Protein AF-A0A514M940-F1 (afdb_monomer)

pLDDT: mean 94.0, std 4.69, range [69.62, 97.94]

InterPro domains:
  IPR008921 DNA polymerase III, clamp loader complex, gamma/delta/delta subunit, C-terminal [SSF48019] (1-68)

Solvent-accessible surface area (backbone atoms only — not comparable to full-atom values): 4051 Å² total; per-residue (Å²): 139,54,74,71,60,52,53,56,50,50,53,52,52,49,55,43,48,75,70,70,46,57,66,68,58,52,52,53,52,50,50,60,60,47,58,76,74,50,57,76,78,55,43,58,56,52,51,52,51,51,53,53,34,55,53,53,40,73,73,76,51,71,56,66,78,56,72,108

Radius of gyration: 12.36 Å; Cα contacts (8 Å, |Δi|>4): 34; chains: 1; bounding box: 30×24×30 Å

Nearest PDB structures (foldseek):
  8ui8-assembly1_E  TM=9.829E-01  e=9.633E-05  Homo sapiens
  7z6h-assembly1_E  TM=9.624E-01  e=3.712E-04  Homo sapiens
  3u61-assembly1_E  TM=8.908E-01  e=4.141E+00  Tequatrovirus T4
  3u61-assembly1_B  TM=8.905E-01  e=5.627E+00  Tequatrovirus T4

Structure (mmCIF, N/CA/C/O backbone):
data_AF-A0A514M940-F1
#
_entry.id   AF-A0A514M940-F1
#
loop_
_atom_site.group_PDB
_atom_site.id
_atom_site.type_symbol
_atom_site.label_atom_id
_atom_site.label_alt_id
_atom_site.label_comp_id
_atom_site.label_asym_id
_atom_site.label_entity_id
_atom_site.label_seq_id
_atom_site.pdbx_PDB_ins_code
_atom_site.Cartn_x
_atom_site.Cartn_y
_atom_site.Cartn_z
_atom_site.occupancy
_atom_site.B_iso_or_equiv
_atom_site.auth_seq_id
_atom_site.auth_comp_id
_atom_site.auth_asym_id
_atom_site.auth_atom_id
_atom_site.pdbx_PDB_model_num
ATOM 1 N N . GLN A 1 1 ? 6.311 7.247 -12.805 1.00 69.62 1 GLN A N 1
ATOM 2 C CA . GLN A 1 1 ? 5.185 7.367 -11.846 1.00 69.62 1 GLN A CA 1
ATOM 3 C C . GLN A 1 1 ? 4.714 8.830 -11.816 1.00 69.62 1 GLN A C 1
ATOM 5 O O . GLN A 1 1 ? 5.521 9.675 -12.170 1.00 69.62 1 GLN A O 1
ATOM 10 N N . SER A 1 2 ? 3.461 9.165 -11.465 1.00 90.56 2 SER A N 1
ATOM 11 C CA . SER A 1 2 ? 3.024 10.576 -11.337 1.00 90.56 2 SER A CA 1
ATOM 12 C C . SER A 1 2 ? 2.147 10.806 -10.097 1.00 90.56 2 SER A C 1
ATOM 14 O O . SER A 1 2 ? 1.396 9.894 -9.734 1.00 90.56 2 SER A O 1
ATOM 16 N N . PRO A 1 3 ? 2.168 12.010 -9.481 1.00 92.38 3 PRO A N 1
ATOM 17 C CA . PRO A 1 3 ? 1.373 12.310 -8.283 1.00 92.38 3 PRO A CA 1
ATOM 18 C C . PRO A 1 3 ? -0.127 12.057 -8.469 1.00 92.38 3 PRO A C 1
ATOM 20 O O . PRO A 1 3 ? -0.785 11.501 -7.595 1.00 92.38 3 PRO A O 1
ATOM 23 N N . LYS A 1 4 ? -0.664 12.379 -9.654 1.00 94.25 4 LYS A N 1
ATOM 24 C CA . LYS A 1 4 ? -2.074 12.138 -9.997 1.00 94.25 4 LYS A CA 1
ATOM 25 C C . LYS A 1 4 ? -2.436 10.650 -9.961 1.00 94.25 4 LYS A C 1
ATOM 27 O O . LYS A 1 4 ? -3.489 10.295 -9.445 1.00 94.25 4 LYS A O 1
ATOM 32 N N . ARG A 1 5 ? -1.572 9.776 -10.494 1.00 93.75 5 ARG A N 1
ATOM 33 C CA . ARG A 1 5 ? -1.815 8.323 -10.481 1.00 93.75 5 ARG A CA 1
ATOM 34 C C . ARG A 1 5 ? -1.736 7.758 -9.066 1.00 93.75 5 ARG A C 1
ATOM 36 O O . ARG A 1 5 ? -2.577 6.940 -8.716 1.00 93.75 5 ARG A O 1
ATOM 43 N N . LEU A 1 6 ? -0.772 8.216 -8.267 1.00 92.75 6 LEU A N 1
ATOM 44 C CA . LEU A 1 6 ? -0.653 7.840 -6.856 1.00 92.75 6 LEU A CA 1
ATOM 45 C C . LEU A 1 6 ? -1.899 8.226 -6.057 1.00 92.75 6 LEU A C 1
ATOM 47 O O . LEU A 1 6 ? -2.460 7.391 -5.356 1.00 92.75 6 LEU A O 1
ATOM 51 N N . TYR A 1 7 ? -2.404 9.445 -6.252 1.00 94.00 7 TYR A N 1
ATOM 52 C CA . TYR A 1 7 ? -3.645 9.890 -5.622 1.00 94.00 7 TYR A CA 1
ATOM 53 C C . TYR A 1 7 ? -4.832 8.977 -5.970 1.00 94.00 7 TYR A C 1
ATOM 55 O O . TYR A 1 7 ? -5.572 8.559 -5.082 1.00 94.00 7 TYR A O 1
ATOM 63 N N . SER A 1 8 ? -4.977 8.590 -7.242 1.00 95.50 8 SER A N 1
ATOM 64 C CA . SER A 1 8 ? -6.019 7.643 -7.657 1.00 95.50 8 SER A CA 1
ATOM 65 C C . SER A 1 8 ? -5.848 6.245 -7.048 1.00 95.50 8 SER A C 1
ATOM 67 O O . SER A 1 8 ? -6.841 5.581 -6.767 1.00 95.50 8 SER A O 1
ATOM 69 N N . VAL A 1 9 ? -4.614 5.777 -6.835 1.00 95.81 9 VAL A N 1
ATOM 70 C CA . VAL A 1 9 ? -4.347 4.496 -6.155 1.00 95.81 9 VAL A CA 1
ATOM 71 C C . VAL A 1 9 ? -4.725 4.583 -4.677 1.00 95.81 9 VAL A C 1
ATOM 73 O O . VAL A 1 9 ? -5.448 3.716 -4.189 1.00 95.81 9 VAL A O 1
ATOM 76 N N . ARG A 1 10 ? -4.341 5.667 -3.992 1.00 95.88 10 ARG A N 1
ATOM 77 C CA . ARG A 1 10 ? -4.734 5.933 -2.602 1.00 95.88 10 ARG A CA 1
ATOM 78 C C . ARG A 1 10 ? -6.257 5.906 -2.432 1.00 95.88 10 ARG A C 1
ATOM 80 O O . ARG A 1 10 ? -6.747 5.303 -1.483 1.00 95.88 10 ARG A O 1
ATOM 87 N N . GLN A 1 11 ? -7.015 6.501 -3.359 1.00 97.00 11 GLN A N 1
ATOM 88 C CA . GLN A 1 11 ? -8.484 6.452 -3.325 1.00 97.00 11 GLN A CA 1
ATOM 89 C C . GLN A 1 11 ? -9.027 5.015 -3.369 1.00 97.00 11 GLN A C 1
ATOM 91 O O . GLN A 1 11 ? -9.923 4.685 -2.597 1.00 97.00 11 GLN A O 1
ATOM 96 N N . LYS A 1 12 ? -8.447 4.141 -4.202 1.00 97.06 12 LYS A N 1
ATOM 97 C CA . LYS A 1 12 ? -8.836 2.721 -4.265 1.00 97.06 12 LYS A CA 1
ATOM 98 C C . LYS A 1 12 ? -8.510 1.973 -2.976 1.00 97.06 12 LYS A C 1
ATOM 100 O O . LYS A 1 12 ? -9.301 1.148 -2.536 1.00 97.06 12 LYS A O 1
ATOM 105 N N . PHE A 1 13 ? -7.372 2.259 -2.344 1.00 97.25 13 PHE A N 1
ATOM 106 C CA . PHE A 1 13 ? -7.071 1.674 -1.037 1.00 97.25 13 PHE A CA 1
ATOM 107 C C . PHE A 1 13 ? -8.070 2.123 0.027 1.00 97.25 13 PHE A C 1
ATOM 109 O O . PHE A 1 13 ? -8.543 1.284 0.786 1.00 97.25 13 PHE A O 1
ATOM 116 N N . TYR A 1 14 ? -8.456 3.402 0.049 1.00 97.00 14 TYR A N 1
ATOM 117 C CA . TYR A 1 14 ? -9.511 3.865 0.950 1.00 97.00 14 TYR A CA 1
ATOM 118 C C . TYR A 1 14 ? -10.840 3.153 0.712 1.00 97.00 14 TYR A C 1
ATOM 120 O O . TYR A 1 14 ? -11.458 2.723 1.679 1.00 97.00 14 TYR A O 1
ATOM 128 N N . GLU A 1 15 ? -11.259 2.987 -0.542 1.00 97.88 15 GLU A N 1
ATOM 129 C CA . GLU A 1 15 ? -12.481 2.253 -0.883 1.00 97.88 15 GLU A CA 1
ATOM 130 C C . GLU A 1 15 ? -12.459 0.827 -0.313 1.00 97.88 15 GLU A C 1
ATOM 132 O O . GLU A 1 15 ? -13.408 0.406 0.346 1.00 97.88 15 GLU A O 1
ATOM 137 N N . LEU A 1 16 ? -11.354 0.097 -0.488 1.00 97.94 16 LEU A N 1
ATOM 138 C CA . LEU A 1 16 ? -11.214 -1.263 0.039 1.00 97.94 16 LEU A CA 1
ATOM 139 C C . LEU A 1 16 ? -11.221 -1.296 1.577 1.00 97.94 16 LEU A C 1
ATOM 141 O O . LEU A 1 16 ? -11.894 -2.136 2.172 1.00 97.94 16 LEU A O 1
ATOM 145 N N . LEU A 1 17 ? -10.503 -0.373 2.224 1.00 96.19 17 LEU A N 1
ATOM 146 C CA . LEU A 1 17 ? -10.419 -0.295 3.686 1.00 96.19 17 LEU A CA 1
ATOM 147 C C . LEU A 1 17 ? -11.762 0.083 4.328 1.00 96.19 17 LEU A C 1
ATOM 149 O O . LEU A 1 17 ? -12.124 -0.484 5.355 1.00 96.19 17 LEU A O 1
ATOM 153 N N . VAL A 1 18 ? -12.511 1.014 3.726 1.00 97.12 18 VAL A N 1
ATOM 154 C CA . VAL A 1 18 ? -13.851 1.418 4.196 1.00 97.12 18 VAL A CA 1
ATOM 155 C C . VAL A 1 18 ? -14.846 0.262 4.094 1.00 97.12 18 VAL A C 1
ATOM 157 O O . VAL A 1 18 ? -15.710 0.129 4.953 1.00 97.12 18 VAL A O 1
ATOM 160 N N . ASN A 1 19 ? -14.684 -0.620 3.105 1.00 97.75 19 ASN A N 1
ATOM 161 C CA . ASN A 1 19 ? -15.455 -1.860 2.973 1.00 97.75 19 ASN A CA 1
ATOM 162 C C . ASN A 1 19 ? -14.944 -3.002 3.877 1.00 97.75 19 ASN A C 1
ATOM 164 O O . ASN A 1 19 ? -15.252 -4.169 3.637 1.00 97.75 19 ASN A O 1
ATOM 168 N N . CYS A 1 20 ? -14.162 -2.684 4.914 1.00 96.06 20 CYS A N 1
ATOM 169 C CA . CYS A 1 20 ? -13.655 -3.627 5.913 1.00 96.06 20 CYS A CA 1
ATOM 170 C C . CYS A 1 20 ? -12.807 -4.773 5.335 1.00 96.06 20 CYS A C 1
ATOM 172 O O . CYS A 1 20 ? -12.729 -5.849 5.930 1.00 96.06 20 CYS A O 1
ATOM 174 N N . ILE A 1 21 ? -12.150 -4.565 4.191 1.00 97.62 21 ILE A N 1
ATOM 175 C CA . ILE A 1 21 ? -11.231 -5.560 3.635 1.00 97.62 21 ILE A CA 1
ATOM 176 C C . ILE A 1 21 ? -9.905 -5.481 4.409 1.00 97.62 21 ILE A C 1
ATOM 178 O O . ILE A 1 21 ? -9.300 -4.405 4.456 1.00 97.62 21 ILE A O 1
ATOM 182 N N . PRO A 1 22 ? -9.410 -6.596 4.986 1.00 95.69 22 PRO A N 1
ATOM 183 C CA . PRO A 1 22 ? -8.161 -6.591 5.737 1.00 95.69 22 PRO A CA 1
ATOM 184 C C . PRO A 1 22 ? -6.981 -6.123 4.875 1.00 95.69 22 PRO A C 1
ATOM 186 O O . PRO A 1 22 ? -6.809 -6.612 3.750 1.00 95.69 22 PRO A O 1
ATOM 189 N N . PRO A 1 23 ? -6.135 -5.212 5.373 1.00 95.38 23 PRO A N 1
ATOM 190 C CA . PRO A 1 23 ? -5.074 -4.608 4.576 1.00 95.38 23 PRO A CA 1
ATOM 191 C C . PRO A 1 23 ? -3.985 -5.613 4.165 1.00 95.38 23 PRO A C 1
ATOM 193 O O . PRO A 1 23 ? -3.417 -5.494 3.079 1.00 95.38 23 PRO A O 1
ATOM 196 N N . GLU A 1 24 ? -3.760 -6.675 4.942 1.00 95.06 24 GLU A N 1
ATOM 197 C CA . GLU A 1 24 ? -2.870 -7.780 4.575 1.00 95.06 24 GLU A CA 1
ATOM 198 C C . GLU A 1 24 ? -3.400 -8.542 3.354 1.00 95.06 24 GLU A C 1
ATOM 200 O O . GLU A 1 24 ? -2.622 -8.990 2.511 1.00 95.06 24 GLU A O 1
ATOM 205 N N . SER A 1 25 ? -4.726 -8.671 3.235 1.00 96.44 25 SER A N 1
ATOM 206 C CA . SER A 1 25 ? -5.366 -9.306 2.076 1.00 96.44 25 SER A CA 1
ATOM 207 C C . SER A 1 25 ? -5.229 -8.436 0.828 1.00 96.44 25 SER A C 1
ATOM 209 O O . SER A 1 2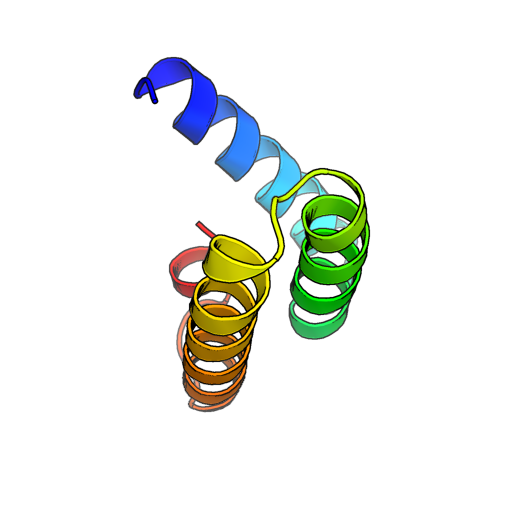5 ? -4.929 -8.958 -0.247 1.00 96.44 25 SER A O 1
ATOM 211 N N . ILE A 1 26 ? -5.376 -7.113 0.975 1.00 97.12 26 ILE A N 1
ATOM 212 C CA . ILE A 1 26 ? -5.145 -6.142 -0.104 1.00 97.12 26 ILE A CA 1
ATOM 213 C C . ILE A 1 26 ? -3.706 -6.266 -0.614 1.00 97.12 26 ILE A C 1
ATOM 215 O O . ILE A 1 26 ? -3.495 -6.463 -1.812 1.00 97.12 26 ILE A O 1
ATOM 219 N N . LEU A 1 27 ? -2.722 -6.214 0.291 1.00 96.94 27 LEU A N 1
ATOM 220 C CA . LEU A 1 27 ? -1.302 -6.269 -0.056 1.00 96.94 27 LEU A CA 1
ATOM 221 C C . LEU A 1 27 ? -0.922 -7.599 -0.722 1.00 96.94 27 LEU A C 1
ATOM 223 O O . LEU A 1 27 ? -0.278 -7.597 -1.769 1.00 96.94 27 LEU A O 1
ATOM 227 N N . LYS A 1 28 ? -1.378 -8.736 -0.177 1.00 96.69 28 LYS A N 1
ATOM 228 C CA . LYS A 1 28 ? -1.138 -10.069 -0.762 1.00 96.69 28 LYS A CA 1
ATOM 229 C C . LYS A 1 28 ? -1.740 -10.203 -2.154 1.00 96.69 28 LYS A C 1
ATOM 231 O O . LYS A 1 28 ? -1.088 -10.726 -3.059 1.00 96.69 28 LYS A O 1
ATOM 236 N N . LYS A 1 29 ? -2.971 -9.720 -2.348 1.00 97.81 29 LYS A N 1
ATOM 237 C CA . LYS A 1 29 ? -3.635 -9.789 -3.651 1.00 97.81 29 LYS A CA 1
ATOM 238 C C . LYS A 1 29 ? -2.954 -8.881 -4.671 1.00 97.81 29 LYS A C 1
ATOM 240 O O . LYS A 1 29 ? -2.739 -9.310 -5.801 1.00 97.81 29 LYS A O 1
ATOM 245 N N . LEU A 1 30 ? -2.568 -7.670 -4.270 1.00 96.81 30 LEU A N 1
ATOM 246 C CA . LEU A 1 30 ? -1.824 -6.744 -5.118 1.00 96.81 30 LEU A CA 1
ATOM 247 C C . LEU A 1 30 ? -0.474 -7.336 -5.537 1.00 96.81 30 LEU A C 1
ATOM 249 O O . LEU A 1 30 ? -0.172 -7.358 -6.728 1.00 96.81 30 LEU A O 1
ATOM 253 N N . LEU A 1 31 ? 0.291 -7.880 -4.586 1.00 97.12 31 LEU A N 1
ATOM 254 C CA . LEU A 1 31 ? 1.555 -8.565 -4.854 1.00 97.12 31 LEU A CA 1
ATOM 255 C C . LEU A 1 31 ? 1.366 -9.691 -5.878 1.00 97.12 31 LEU A C 1
ATOM 257 O O . LEU A 1 31 ? 2.071 -9.729 -6.882 1.00 97.12 31 LEU A O 1
ATOM 261 N N . ALA A 1 32 ? 0.377 -10.566 -5.676 1.00 97.19 32 ALA A N 1
ATOM 262 C CA . ALA A 1 32 ? 0.106 -11.673 -6.590 1.00 97.19 32 ALA A CA 1
ATOM 263 C C . ALA A 1 32 ? -0.209 -11.209 -8.024 1.00 97.19 32 ALA A C 1
ATOM 265 O O . ALA A 1 32 ? 0.222 -11.849 -8.981 1.00 97.19 32 ALA A O 1
ATOM 266 N N . GLU A 1 33 ? -0.940 -10.103 -8.199 1.00 96.88 33 GLU A N 1
ATOM 267 C CA . GLU A 1 33 ? -1.222 -9.550 -9.531 1.00 96.88 33 GLU A CA 1
ATOM 268 C C . GLU A 1 33 ? -0.015 -8.818 -10.143 1.00 96.88 33 GLU A C 1
ATOM 270 O O . GLU A 1 33 ? 0.166 -8.858 -11.362 1.00 96.88 33 GLU A O 1
ATOM 275 N N . LEU A 1 34 ? 0.842 -8.191 -9.329 1.00 95.44 34 LEU A N 1
ATOM 276 C CA . LEU A 1 34 ? 2.089 -7.570 -9.787 1.00 95.44 34 LEU A CA 1
ATOM 277 C C . LEU A 1 34 ? 3.099 -8.622 -10.261 1.00 95.44 34 LEU A C 1
ATOM 279 O O . LEU A 1 34 ? 3.666 -8.478 -11.341 1.00 95.44 34 LEU A O 1
ATOM 283 N N . LEU A 1 35 ? 3.268 -9.726 -9.526 1.00 95.88 35 LEU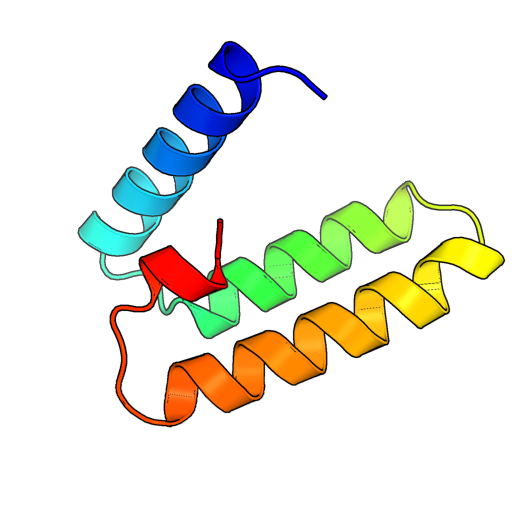 A N 1
ATOM 284 C CA . LEU A 1 35 ? 4.212 -10.799 -9.872 1.00 95.88 35 LEU A CA 1
ATOM 285 C C . LEU A 1 35 ? 3.917 -11.480 -11.219 1.00 95.88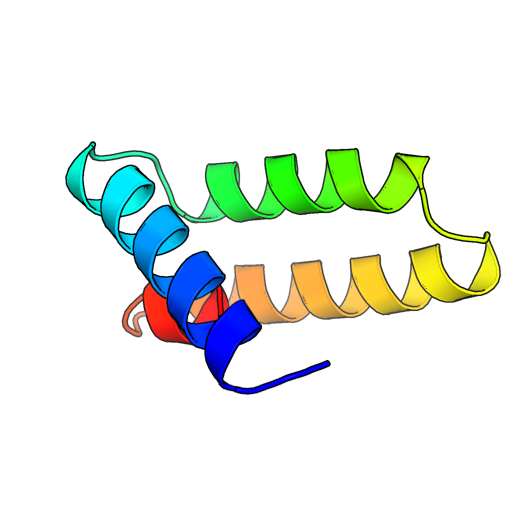 35 LEU A C 1
ATOM 287 O O . LEU A 1 35 ? 4.817 -12.082 -11.808 1.00 95.88 35 LEU A O 1
ATOM 291 N N . LYS A 1 36 ? 2.683 -11.377 -11.731 1.00 96.19 36 LYS A N 1
ATOM 292 C CA . LYS A 1 36 ? 2.312 -11.855 -13.075 1.00 96.19 36 LYS 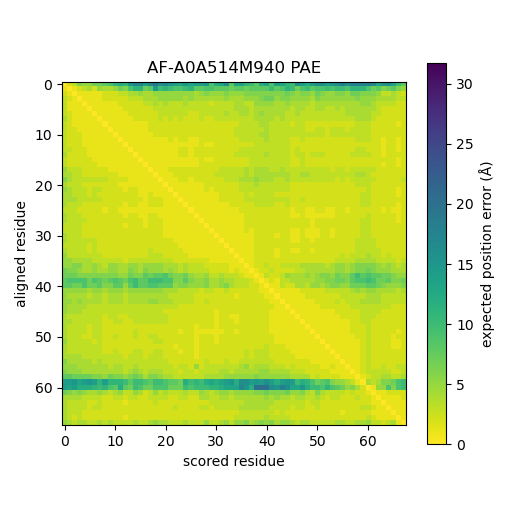A CA 1
ATOM 293 C C . LYS A 1 36 ? 2.831 -10.956 -14.200 1.00 96.19 36 LYS A C 1
ATOM 295 O O . LYS A 1 36 ? 2.907 -11.410 -15.333 1.00 96.19 36 LYS A O 1
ATOM 300 N N . LYS A 1 37 ? 3.130 -9.688 -13.903 1.00 94.50 37 LYS A N 1
ATOM 301 C CA . LYS A 1 37 ? 3.472 -8.648 -14.887 1.00 94.50 37 LYS A CA 1
ATOM 302 C C . LYS A 1 37 ? 4.927 -8.183 -14.817 1.00 94.50 37 LYS A C 1
ATOM 304 O O . LYS A 1 37 ? 5.334 -7.404 -15.668 1.00 94.50 37 LYS A O 1
ATOM 309 N N . LEU A 1 38 ? 5.663 -8.601 -13.790 1.00 94.06 38 LEU A N 1
ATOM 310 C CA . LEU A 1 38 ? 7.044 -8.190 -13.543 1.00 94.06 38 LEU A CA 1
ATOM 311 C C . LEU A 1 38 ? 8.047 -9.220 -14.068 1.00 94.06 38 LEU A C 1
ATOM 313 O O . LEU A 1 38 ? 7.793 -10.427 -14.010 1.00 94.06 38 LEU A O 1
ATOM 317 N N . ASP A 1 39 ? 9.210 -8.727 -14.485 1.00 92.81 39 ASP A N 1
ATOM 318 C CA . ASP A 1 39 ? 10.382 -9.537 -14.821 1.00 92.81 39 ASP A CA 1
ATOM 319 C C . ASP A 1 39 ? 10.977 -10.201 -13.572 1.00 92.81 39 ASP A C 1
ATOM 321 O O . ASP A 1 39 ? 10.782 -9.727 -12.450 1.00 92.81 39 ASP A O 1
ATOM 325 N N . SER A 1 40 ? 11.696 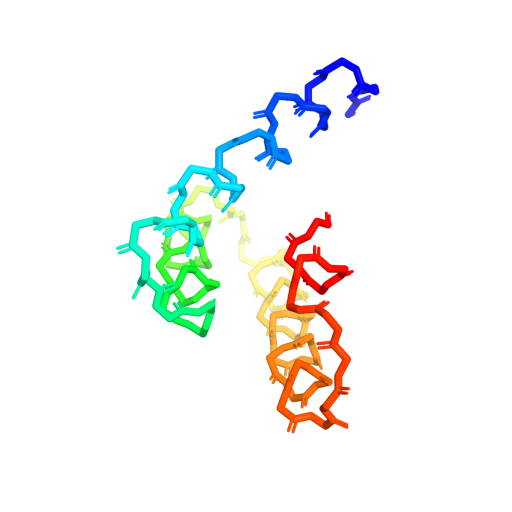-11.314 -13.751 1.00 88.62 40 SER A N 1
ATOM 326 C CA . SER A 1 40 ? 12.235 -12.144 -12.660 1.00 88.62 40 SER A CA 1
ATOM 327 C C . SER A 1 40 ? 13.048 -11.360 -11.632 1.00 88.62 40 SER A C 1
ATOM 329 O O . SER A 1 40 ? 12.892 -11.599 -10.435 1.00 88.62 40 SER A O 1
ATOM 331 N N . ASP A 1 41 ? 13.846 -10.399 -12.088 1.00 89.88 41 ASP A N 1
ATOM 332 C CA . ASP A 1 41 ? 14.760 -9.635 -11.237 1.00 89.88 41 ASP A CA 1
ATOM 333 C C . ASP A 1 41 ? 13.987 -8.724 -10.270 1.00 89.88 41 ASP A C 1
ATOM 335 O O . ASP A 1 41 ? 14.302 -8.641 -9.083 1.00 89.88 41 ASP A O 1
ATOM 339 N N . LEU A 1 42 ? 12.882 -8.134 -10.739 1.00 93.62 42 LEU A N 1
ATOM 340 C CA . LEU A 1 42 ? 12.016 -7.269 -9.932 1.00 93.62 42 LEU A CA 1
ATOM 341 C C . LEU A 1 42 ? 11.119 -8.052 -8.967 1.00 93.62 42 LEU A C 1
ATOM 343 O O . LEU A 1 42 ? 10.677 -7.506 -7.955 1.00 93.62 42 LEU A O 1
ATOM 347 N N . LYS A 1 43 ? 10.835 -9.333 -9.241 1.00 94.31 43 LYS A N 1
ATOM 348 C CA . LYS A 1 43 ? 9.987 -10.152 -8.356 1.00 94.31 43 LYS A CA 1
ATOM 349 C C . LYS A 1 43 ? 10.601 -10.307 -6.974 1.00 94.31 43 LYS A C 1
ATOM 351 O O . LYS A 1 43 ? 9.872 -10.249 -5.987 1.00 94.31 43 LYS A O 1
ATOM 356 N N . HIS A 1 44 ? 11.918 -10.497 -6.900 1.00 94.38 44 HIS A N 1
ATOM 357 C CA . HIS A 1 44 ? 12.599 -10.657 -5.619 1.00 94.38 44 HIS A CA 1
ATOM 358 C C . HIS A 1 44 ? 12.493 -9.383 -4.774 1.00 94.38 44 HIS A C 1
ATOM 360 O O 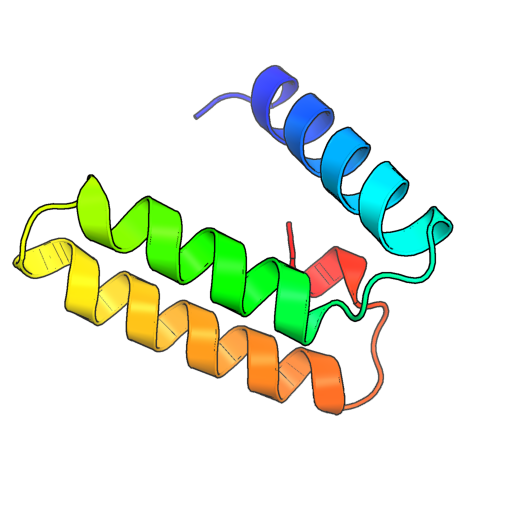. HIS A 1 44 ? 12.074 -9.438 -3.617 1.00 94.38 44 HIS A O 1
ATOM 366 N N . GLU A 1 45 ? 12.792 -8.234 -5.379 1.00 95.50 45 GLU A N 1
ATOM 367 C CA . GLU A 1 45 ? 12.757 -6.938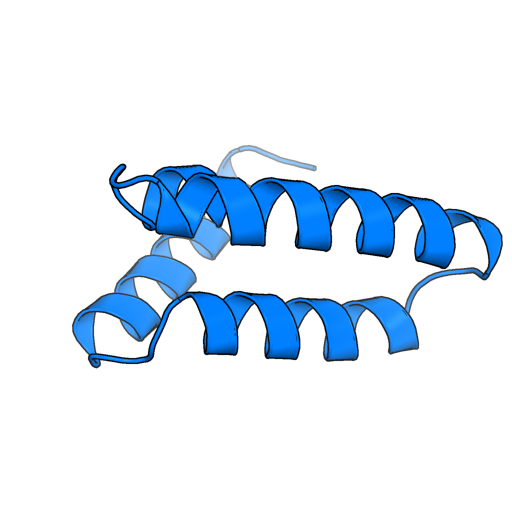 -4.704 1.00 95.50 45 GLU A CA 1
ATOM 368 C C . GLU A 1 45 ? 11.342 -6.579 -4.226 1.00 95.50 45 GLU A C 1
ATOM 370 O O . GLU A 1 45 ? 11.137 -6.198 -3.073 1.00 95.50 45 GLU A O 1
ATOM 375 N N . ILE A 1 46 ? 10.331 -6.778 -5.074 1.00 96.00 46 ILE A N 1
ATOM 376 C CA . ILE A 1 46 ? 8.938 -6.482 -4.723 1.00 96.00 46 ILE A CA 1
ATOM 377 C C . ILE A 1 46 ? 8.422 -7.407 -3.612 1.00 96.00 46 ILE A C 1
ATOM 379 O O . ILE A 1 46 ? 7.714 -6.946 -2.715 1.00 96.00 46 ILE A O 1
ATOM 383 N N . CYS A 1 47 ? 8.801 -8.688 -3.612 1.00 96.50 47 CYS A N 1
ATOM 384 C CA . CYS A 1 47 ? 8.484 -9.600 -2.511 1.00 96.50 47 CYS A CA 1
ATOM 385 C C . CYS A 1 47 ? 9.130 -9.157 -1.190 1.00 96.50 47 CYS A C 1
ATOM 387 O O . CYS A 1 47 ? 8.470 -9.203 -0.150 1.00 96.50 47 CYS A O 1
ATOM 389 N N . HIS A 1 48 ? 10.388 -8.704 -1.224 1.00 96.31 48 HIS A N 1
ATOM 390 C CA . HIS A 1 48 ? 11.080 -8.184 -0.044 1.00 96.31 48 HIS A CA 1
ATOM 391 C C . HIS A 1 48 ? 10.336 -6.983 0.561 1.00 96.31 48 HIS A C 1
ATOM 393 O O . HIS A 1 48 ? 10.018 -6.987 1.753 1.00 96.31 48 HIS A O 1
ATOM 399 N N . TRP A 1 49 ? 9.990 -5.989 -0.262 1.00 96.25 49 TRP A N 1
ATOM 400 C CA . TRP A 1 49 ? 9.260 -4.807 0.202 1.00 96.25 49 TRP A CA 1
ATOM 401 C C . TRP A 1 49 ? 7.859 -5.144 0.709 1.00 96.25 49 TRP A C 1
ATOM 403 O O . TRP A 1 49 ? 7.461 -4.655 1.766 1.00 96.25 49 TRP A O 1
ATOM 413 N N . ALA A 1 50 ? 7.128 -6.025 0.024 1.00 96.62 50 ALA A N 1
ATOM 414 C CA . ALA A 1 50 ? 5.812 -6.458 0.483 1.00 96.62 50 ALA A CA 1
ATOM 415 C C . ALA A 1 50 ? 5.877 -7.105 1.878 1.00 96.62 50 ALA A C 1
ATOM 417 O O . ALA A 1 50 ? 5.068 -6.772 2.742 1.00 96.62 50 ALA A O 1
ATOM 418 N N . ALA A 1 51 ? 6.870 -7.962 2.137 1.00 96.25 51 ALA A N 1
ATOM 419 C CA . ALA A 1 51 ? 7.076 -8.557 3.458 1.00 96.25 51 ALA A CA 1
ATOM 420 C C . ALA A 1 51 ? 7.437 -7.504 4.523 1.00 96.25 51 ALA A C 1
ATOM 422 O O . ALA A 1 51 ? 6.905 -7.536 5.637 1.00 96.25 51 ALA A O 1
ATOM 423 N N . HIS A 1 52 ? 8.299 -6.540 4.179 1.00 95.81 52 HIS A N 1
ATOM 424 C CA . HIS A 1 52 ? 8.686 -5.447 5.074 1.00 95.81 52 HIS A CA 1
ATOM 425 C C . HIS A 1 52 ? 7.478 -4.607 5.520 1.00 95.81 52 HIS A C 1
ATOM 427 O O . HIS A 1 52 ? 7.288 -4.369 6.718 1.00 95.81 52 HIS A O 1
ATOM 433 N N . TYR A 1 53 ? 6.639 -4.183 4.572 1.00 95.31 53 TYR A N 1
ATOM 434 C CA . TYR A 1 53 ? 5.468 -3.356 4.862 1.00 95.31 53 TYR A CA 1
ATOM 435 C C . TYR A 1 53 ? 4.324 -4.147 5.508 1.00 95.31 53 TYR A C 1
ATOM 437 O O . TYR A 1 53 ? 3.662 -3.613 6.396 1.00 95.31 53 TYR A O 1
ATOM 445 N N . GLU A 1 54 ? 4.135 -5.433 5.181 1.00 94.94 54 GLU A N 1
ATOM 446 C CA . GLU A 1 54 ? 3.190 -6.304 5.904 1.00 94.94 54 GLU A CA 1
ATOM 447 C C . GLU A 1 54 ? 3.576 -6.436 7.387 1.00 94.94 54 GLU A C 1
ATOM 449 O O . GLU A 1 54 ? 2.721 -6.418 8.274 1.00 94.94 54 GLU A O 1
ATOM 454 N N . HIS A 1 55 ? 4.870 -6.579 7.688 1.00 94.69 55 HIS A N 1
ATOM 455 C CA . HIS A 1 55 ? 5.337 -6.639 9.070 1.00 94.69 55 HIS A CA 1
ATOM 456 C C . HIS A 1 55 ? 5.089 -5.317 9.804 1.00 94.69 55 HIS A C 1
ATOM 458 O O . HIS A 1 55 ? 4.487 -5.320 10.876 1.00 94.69 55 HIS A O 1
ATOM 464 N N . LYS A 1 56 ? 5.475 -4.182 9.212 1.00 93.31 56 LYS A N 1
ATOM 465 C CA . LYS A 1 56 ? 5.281 -2.857 9.824 1.00 93.31 56 LYS A CA 1
ATOM 466 C C . LYS A 1 56 ? 3.819 -2.501 10.060 1.00 93.31 56 LYS A C 1
ATOM 468 O O . LYS A 1 56 ? 3.494 -1.909 11.087 1.00 93.31 56 LYS A O 1
ATOM 473 N N . MET A 1 57 ? 2.939 -2.900 9.151 1.00 93.38 57 MET A N 1
ATOM 474 C CA . MET A 1 57 ? 1.501 -2.699 9.281 1.00 93.38 57 MET A CA 1
ATOM 475 C C . MET A 1 57 ? 0.929 -3.378 10.534 1.00 93.38 57 MET A C 1
ATOM 477 O O . MET A 1 57 ? 0.074 -2.803 11.205 1.00 93.38 57 MET A O 1
ATOM 481 N N . ARG A 1 58 ? 1.464 -4.547 10.911 1.00 89.75 58 ARG A N 1
ATOM 482 C CA . ARG A 1 58 ? 1.078 -5.276 12.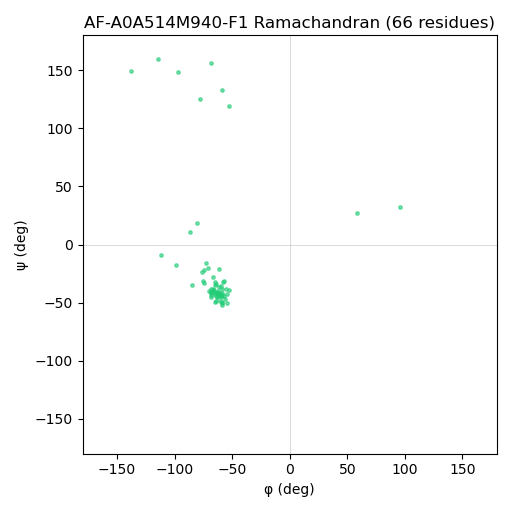132 1.00 89.75 58 ARG A CA 1
ATOM 483 C C . ARG A 1 58 ? 1.575 -4.631 13.428 1.00 89.75 58 ARG A C 1
ATOM 485 O O . ARG A 1 58 ? 1.048 -4.941 14.489 1.00 89.75 58 ARG A O 1
ATOM 492 N N . LEU A 1 59 ? 2.545 -3.717 13.361 1.00 91.75 59 LEU A N 1
ATOM 493 C CA . LEU A 1 59 ? 3.121 -3.045 14.533 1.00 91.75 59 LEU A CA 1
ATOM 494 C C . LEU A 1 59 ? 2.342 -1.788 14.979 1.00 91.75 59 LEU A C 1
ATOM 496 O O . LEU A 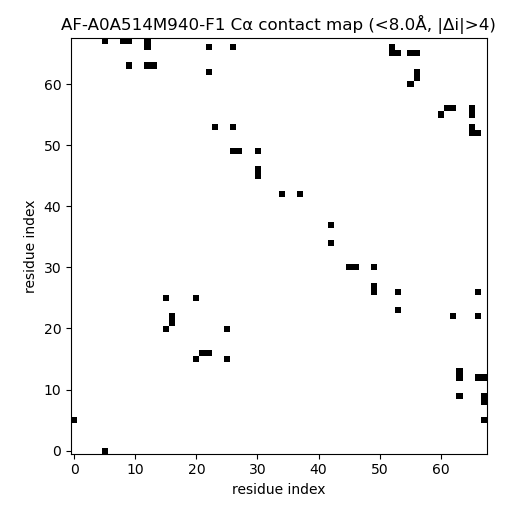1 59 ? 2.820 -1.050 15.835 1.00 91.75 59 LEU A O 1
ATOM 500 N N . GLY A 1 60 ? 1.137 -1.540 14.443 1.00 77.50 60 GLY A N 1
ATOM 501 C CA . GLY A 1 60 ? 0.177 -0.608 15.060 1.00 77.50 60 GLY A CA 1
ATOM 502 C C . GLY A 1 60 ? 0.169 0.828 14.526 1.00 77.50 60 GLY A C 1
ATOM 503 O O . GLY A 1 60 ? -0.137 1.763 15.260 1.00 77.50 60 GLY A O 1
ATOM 504 N N . SER A 1 61 ? 0.460 1.031 13.242 1.00 79.19 61 SER A N 1
ATOM 505 C CA . SER A 1 61 ? 0.286 2.330 12.566 1.00 79.19 61 SER A CA 1
ATOM 506 C C . SER A 1 61 ? -0.794 2.250 11.485 1.00 79.19 61 SER A C 1
ATOM 508 O O . SER A 1 61 ? -1.143 1.160 11.038 1.00 79.19 61 SER A O 1
ATOM 510 N N . LYS A 1 62 ? -1.366 3.398 11.081 1.00 89.12 62 LYS A N 1
ATOM 511 C CA . LYS A 1 62 ? -2.483 3.435 10.118 1.00 89.12 62 LYS A CA 1
ATOM 512 C C . LYS A 1 62 ? -2.114 2.656 8.850 1.00 89.12 62 LYS A C 1
ATOM 514 O O . LYS A 1 62 ? -1.185 3.044 8.148 1.00 89.12 62 LYS A O 1
ATOM 519 N N . SER A 1 63 ? -2.872 1.605 8.533 1.00 90.12 63 SER A N 1
ATOM 520 C CA . SER A 1 63 ? -2.543 0.656 7.458 1.00 90.12 63 SER A CA 1
ATOM 521 C C . SER A 1 63 ? -2.366 1.318 6.090 1.00 90.12 63 SER A C 1
ATOM 523 O O . SER A 1 63 ? -1.533 0.882 5.303 1.00 90.12 63 SER A O 1
ATOM 525 N N . ILE A 1 64 ? -3.085 2.416 5.836 1.00 93.06 64 ILE A N 1
ATOM 526 C CA . ILE A 1 64 ? -2.973 3.198 4.597 1.00 93.06 64 ILE A CA 1
ATOM 527 C C . ILE A 1 64 ? -1.554 3.728 4.339 1.00 93.06 64 ILE A C 1
ATOM 529 O O . ILE A 1 64 ? -1.149 3.791 3.187 1.00 93.06 64 ILE A O 1
ATOM 533 N N . PHE A 1 65 ? -0.778 4.046 5.381 1.00 92.44 65 PHE A N 1
ATOM 534 C CA . PHE A 1 65 ? 0.594 4.548 5.225 1.00 92.44 65 PHE A CA 1
ATOM 535 C C . PHE A 1 65 ? 1.580 3.485 4.736 1.00 92.44 65 PHE A C 1
ATOM 537 O O . PHE A 1 65 ? 2.645 3.837 4.249 1.00 92.44 65 PHE A O 1
ATOM 544 N N . HIS A 1 66 ? 1.245 2.203 4.897 1.00 92.94 66 HIS A N 1
ATOM 545 C CA . HIS A 1 66 ? 2.081 1.084 4.446 1.00 92.94 66 HIS A CA 1
ATOM 546 C C . HIS A 1 66 ? 1.619 0.506 3.110 1.00 92.94 66 HIS A C 1
ATOM 548 O O . HIS A 1 66 ? 2.357 -0.256 2.496 1.00 92.94 66 HIS A O 1
ATOM 554 N N . LEU A 1 67 ? 0.377 0.790 2.709 1.00 92.88 67 LEU A N 1
ATOM 555 C CA . LEU A 1 67 ? -0.184 0.334 1.437 1.00 92.88 67 LEU A CA 1
ATOM 556 C C . LEU A 1 67 ? 0.173 1.262 0.275 1.00 92.88 67 LEU A C 1
ATOM 558 O O . LEU A 1 67 ? 0.308 0.787 -0.851 1.00 92.88 67 LEU A O 1
ATOM 562 N N . GLU A 1 68 ? 0.255 2.565 0.539 1.00 90.12 68 GLU A N 1
ATOM 563 C CA . GLU A 1 68 ? 0.634 3.578 -0.448 1.00 90.12 68 GLU A CA 1
ATOM 564 C C . GLU A 1 68 ? 2.136 3.607 -0.740 1.00 90.12 68 GLU A C 1
ATOM 566 O O . GLU A 1 68 ? 2.469 3.716 -1.945 1.00 90.12 68 GLU A O 1
#

Mean predicted aligned error: 3.01 Å

Secondary structure (DSSP, 8-state):
--HHHHHHHHHHHHHHHHTT--HHHHHHHHHHHHHTTS-HHHHHHHHHHHHHHHHHHHTSS-THHHH-

Sequence (68 aa):
QSPKRLYSVRQKFYELLVNCIPPESILKKLLAELLKKLDSDLKHEICHWAAHYEHKMRLGSKSIFHLE

Organism: NCBI:txid548152

Foldseek 3Di:
DDPVVVVVVLVVVVVCVVVVNDLLNVLVVVLVVVCVVDDPVVNVVSVVLSVVLSVVCVVDDDNSVSND